Protein AF-A0A9P0Q1B6-F1 (afdb_monomer_lite)

Foldseek 3Di:
DDDDDDDQDPVNVVVVVVVVVPQDPVNVVVVCVLVVVDDDDDPDDPPDDDRVVVVVVVVVVVPVVPVPPVPPDPDDPVNVVVVVCPCVPPDDDPDDDPVNVVVVVVVVPPPDDDDDDDDDDPDPPPPPPPDPDDPLRVVLVVCVVVVHDVVVVVVSVVVVVVVVVVVVVVVVVD

Organism: Acanthoscelides obtectus (NCBI:txid200917)

Radius of gyration: 31.41 Å; chains: 1; bounding box: 90×63×50 Å

Secondary structure (DSSP, 8-state):
---------HHHHHHHHHHHTT--HHHHHHHHHHTTS--------TTSPPPHHHHHHHHHHHTTT-TTSTT-----HHHHHHHHTSGGG--PPP---HHHHHHHHHHHHS-S------------------PPPPHHHHHHHHHHHTT--HHHHHHHHHHHHHHHHHHHHHTT--

Sequence (174 aa):
MWRENFIINLLDAIIIHMAWQKVSKETILNCFTHGGFLEVEDHFDPDDDLPLVEWMKKIQQEDDLRDNIRTNLPYSENDFNKFVHIDDRVVTVEYLYVDAIVAAISSAVDTDDDEKKENKDEESMSMELIPTPTTSEALRHFLQSRNTPQRVLDRLAEVELHINDMHFTNKKNE

Structure (mmCIF, N/CA/C/O backbone):
data_AF-A0A9P0Q1B6-F1
#
_entry.id   AF-A0A9P0Q1B6-F1
#
loop_
_atom_site.group_PDB
_atom_site.id
_atom_site.type_symbol
_atom_site.label_atom_id
_atom_site.label_alt_id
_atom_site.label_comp_id
_atom_site.label_asym_id
_atom_site.label_entity_id
_atom_site.label_seq_id
_atom_site.pdbx_PDB_ins_code
_atom_site.Cartn_x
_atom_site.Cartn_y
_atom_site.Cartn_z
_atom_site.occupancy
_atom_site.B_iso_or_equiv
_atom_site.auth_seq_id
_atom_site.auth_comp_id
_atom_site.auth_asym_id
_atom_site.auth_atom_id
_atom_site.pdbx_PDB_model_num
ATOM 1 N N . MET A 1 1 ? -13.390 -16.392 -17.024 1.00 44.03 1 MET A N 1
ATOM 2 C CA . MET A 1 1 ? -12.406 -15.865 -16.057 1.00 44.03 1 MET A CA 1
ATOM 3 C C . MET A 1 1 ? -11.363 -15.101 -16.856 1.00 44.03 1 MET A C 1
ATOM 5 O O . MET A 1 1 ? -10.459 -15.716 -17.401 1.00 44.03 1 MET A O 1
ATOM 9 N N . TRP A 1 2 ? -11.555 -13.796 -17.039 1.00 56.56 2 TRP A N 1
ATOM 10 C CA . TRP A 1 2 ? -10.625 -12.952 -17.788 1.00 56.56 2 TRP A CA 1
ATOM 11 C C . TRP A 1 2 ? -9.643 -12.356 -16.781 1.00 56.56 2 TRP A C 1
ATOM 13 O O . TRP A 1 2 ? -10.053 -11.590 -15.916 1.00 56.56 2 TRP A O 1
ATOM 23 N N . ARG A 1 3 ? -8.370 -12.764 -16.823 1.00 56.03 3 ARG A N 1
ATOM 24 C CA . ARG A 1 3 ? -7.309 -11.984 -16.178 1.00 56.03 3 ARG A CA 1
ATOM 25 C C . ARG A 1 3 ? -6.880 -10.939 -17.192 1.00 56.03 3 ARG A C 1
ATOM 27 O O . ARG A 1 3 ? -6.127 -11.249 -18.111 1.00 56.03 3 ARG A O 1
ATOM 34 N N . GLU A 1 4 ? -7.415 -9.737 -17.063 1.00 72.69 4 GLU A N 1
ATOM 35 C CA . GLU A 1 4 ? -6.858 -8.590 -17.765 1.00 72.69 4 GLU A CA 1
ATOM 36 C C . GLU A 1 4 ? -5.522 -8.242 -17.103 1.00 72.69 4 GLU A C 1
ATOM 38 O O . GLU A 1 4 ? -5.442 -8.027 -15.893 1.00 72.69 4 GLU A O 1
ATOM 43 N N . ASN A 1 5 ? -4.448 -8.260 -17.892 1.00 69.75 5 ASN A N 1
ATOM 44 C CA . ASN A 1 5 ? -3.143 -7.797 -17.440 1.00 69.75 5 ASN A CA 1
ATOM 45 C C . ASN A 1 5 ? -3.164 -6.267 -17.441 1.00 69.75 5 ASN A C 1
ATOM 47 O O . ASN A 1 5 ? -3.003 -5.643 -18.490 1.00 69.75 5 ASN A O 1
ATOM 51 N N . PHE A 1 6 ? -3.374 -5.667 -16.272 1.00 76.19 6 PHE A N 1
ATOM 52 C CA . PHE A 1 6 ? -3.254 -4.224 -16.099 1.00 76.19 6 PHE A CA 1
ATOM 53 C C . PHE A 1 6 ? -1.775 -3.829 -16.127 1.00 76.19 6 PHE A C 1
ATOM 55 O O . PHE A 1 6 ? -1.008 -4.170 -15.228 1.00 76.19 6 PHE A O 1
ATOM 62 N N . ILE A 1 7 ? -1.370 -3.118 -17.179 1.00 84.31 7 ILE A N 1
ATOM 63 C CA . ILE A 1 7 ? -0.046 -2.499 -17.267 1.00 84.31 7 ILE A CA 1
ATOM 64 C C . ILE A 1 7 ? -0.179 -1.087 -16.706 1.00 84.31 7 ILE A C 1
ATOM 66 O O . ILE A 1 7 ? -0.693 -0.199 -17.381 1.00 84.31 7 ILE A O 1
ATOM 70 N N . ILE A 1 8 ? 0.279 -0.897 -15.470 1.00 86.62 8 ILE A N 1
ATOM 71 C CA . ILE A 1 8 ? 0.363 0.424 -14.841 1.00 86.62 8 ILE A CA 1
ATOM 72 C C . ILE A 1 8 ? 1.528 1.171 -15.487 1.00 86.62 8 ILE A C 1
ATOM 74 O O . ILE A 1 8 ? 2.674 0.717 -15.438 1.00 86.62 8 ILE A O 1
ATOM 78 N N . ASN A 1 9 ? 1.238 2.310 -16.105 1.00 92.06 9 ASN A N 1
ATOM 79 C CA . ASN A 1 9 ? 2.255 3.194 -16.658 1.00 92.06 9 ASN A CA 1
ATOM 80 C C . ASN A 1 9 ? 2.565 4.357 -15.691 1.00 92.06 9 ASN A C 1
ATOM 82 O O . ASN A 1 9 ? 1.929 4.531 -14.651 1.00 92.06 9 ASN A O 1
ATOM 86 N N . LEU A 1 10 ? 3.573 5.167 -16.028 1.00 91.50 10 LEU A N 1
ATOM 87 C CA . LEU A 1 10 ? 4.007 6.280 -15.177 1.00 91.50 10 LEU A CA 1
ATOM 88 C C . LEU A 1 10 ? 2.903 7.327 -14.945 1.00 91.50 10 LEU A C 1
ATOM 90 O O . LEU A 1 10 ? 2.820 7.896 -13.860 1.00 91.50 10 LEU A O 1
ATOM 94 N N . LEU A 1 11 ? 2.053 7.577 -15.943 1.00 92.19 11 LEU A N 1
ATOM 95 C CA . LEU A 1 11 ? 0.946 8.522 -15.819 1.00 92.19 11 LEU A CA 1
ATOM 96 C C . LEU A 1 11 ? -0.094 8.013 -14.815 1.00 92.19 11 LEU A C 1
ATOM 98 O O . LEU A 1 11 ? -0.550 8.789 -13.977 1.00 92.19 11 LEU A O 1
ATOM 102 N N . ASP A 1 12 ? -0.401 6.715 -14.840 1.00 93.44 12 ASP A N 1
ATOM 103 C CA . ASP A 1 12 ? -1.316 6.091 -13.878 1.00 93.44 12 ASP A CA 1
ATOM 104 C C . ASP A 1 12 ? -0.794 6.251 -12.444 1.00 93.44 12 ASP A C 1
ATOM 106 O O . ASP A 1 12 ? -1.543 6.632 -11.545 1.00 93.44 12 ASP A O 1
ATOM 110 N N . ALA A 1 13 ? 0.510 6.044 -12.231 1.00 92.19 13 ALA A N 1
ATOM 111 C CA . ALA A 1 13 ? 1.137 6.220 -10.922 1.00 92.19 13 ALA A CA 1
ATOM 112 C C . ALA A 1 13 ? 1.043 7.671 -10.415 1.00 92.19 13 ALA A C 1
ATOM 114 O O . ALA A 1 13 ? 0.739 7.897 -9.242 1.00 92.19 13 ALA A O 1
ATOM 115 N N . ILE A 1 14 ? 1.250 8.658 -11.294 1.00 93.44 14 ILE A N 1
ATOM 116 C CA . ILE A 1 14 ? 1.105 10.081 -10.952 1.00 93.44 14 ILE A CA 1
ATOM 117 C C . ILE A 1 14 ? -0.348 10.396 -10.580 1.00 93.44 14 ILE A C 1
ATOM 119 O O . ILE A 1 14 ? -0.593 11.055 -9.571 1.00 93.44 14 ILE A O 1
ATOM 123 N N . ILE A 1 15 ? -1.319 9.898 -11.351 1.00 94.12 15 ILE A N 1
ATOM 124 C CA . ILE A 1 15 ? -2.747 10.117 -11.085 1.00 94.12 15 ILE A CA 1
ATOM 125 C C . ILE A 1 15 ? -3.151 9.492 -9.746 1.00 94.12 15 ILE A C 1
ATOM 127 O O . ILE A 1 15 ? -3.803 10.158 -8.942 1.00 94.12 15 ILE A O 1
ATOM 131 N N . ILE A 1 16 ? -2.727 8.254 -9.474 1.00 94.25 16 ILE A N 1
ATOM 132 C CA . ILE A 1 16 ? -2.987 7.575 -8.197 1.00 94.25 16 ILE A CA 1
ATOM 133 C C . ILE A 1 16 ? -2.368 8.363 -7.044 1.00 94.25 16 ILE A C 1
ATOM 135 O O . ILE A 1 16 ? -3.027 8.580 -6.030 1.00 94.25 16 ILE A O 1
ATOM 139 N N . HIS A 1 17 ? -1.135 8.851 -7.200 1.00 94.75 17 HIS A N 1
ATOM 140 C CA . HIS A 1 17 ? -0.488 9.663 -6.177 1.00 94.75 17 HIS A CA 1
ATOM 141 C C . HIS A 1 17 ? -1.268 10.954 -5.897 1.00 94.75 17 HIS A C 1
ATOM 143 O O . HIS A 1 17 ? -1.555 11.262 -4.742 1.00 94.75 17 HIS A O 1
ATOM 149 N N . MET A 1 18 ? -1.674 11.684 -6.939 1.00 94.44 18 MET A N 1
ATOM 150 C CA . MET A 1 18 ? -2.471 12.905 -6.786 1.00 94.44 18 MET A CA 1
ATOM 151 C C . MET A 1 18 ? -3.845 12.635 -6.167 1.00 94.44 18 MET A C 1
ATOM 153 O O . MET A 1 18 ? -4.332 13.454 -5.389 1.00 94.44 18 MET A O 1
ATOM 157 N N . ALA A 1 19 ? -4.474 11.505 -6.499 1.00 92.94 19 ALA A N 1
ATOM 158 C CA . ALA A 1 19 ? -5.725 11.080 -5.883 1.00 92.94 19 ALA A CA 1
ATOM 159 C C . ALA A 1 19 ? -5.524 10.763 -4.395 1.00 92.94 19 ALA A C 1
ATOM 161 O O . ALA A 1 19 ? -6.293 11.237 -3.563 1.00 92.94 19 ALA A O 1
ATOM 162 N N . TRP A 1 20 ? -4.448 10.052 -4.054 1.00 94.25 20 TRP A N 1
ATOM 163 C CA . TRP A 1 20 ? -4.104 9.717 -2.674 1.00 94.25 20 TRP A CA 1
ATOM 164 C C . TRP A 1 20 ? -3.865 10.960 -1.810 1.00 94.25 20 TRP A C 1
ATOM 166 O O . TRP A 1 20 ? -4.346 11.022 -0.685 1.00 94.25 20 TRP A O 1
ATOM 176 N N . GLN A 1 21 ? -3.212 11.997 -2.348 1.00 95.25 21 GLN A N 1
ATOM 177 C CA . GLN A 1 21 ? -3.010 13.263 -1.626 1.00 95.25 21 GLN A CA 1
ATOM 178 C C . GLN A 1 21 ? -4.314 14.016 -1.307 1.00 95.25 21 GLN A C 1
ATOM 180 O O . GLN A 1 21 ? -4.313 14.905 -0.459 1.00 95.25 21 GLN A O 1
ATOM 185 N N . LYS A 1 22 ? -5.424 13.693 -1.981 1.00 93.44 22 LYS A N 1
ATOM 186 C CA . LYS A 1 22 ? -6.741 14.294 -1.715 1.00 93.44 22 LYS A CA 1
ATOM 187 C C . LYS A 1 22 ? -7.559 13.520 -0.685 1.00 93.44 22 LYS A C 1
ATOM 189 O O . LYS A 1 22 ? -8.598 14.019 -0.260 1.00 93.44 22 LYS A O 1
ATOM 194 N N . VAL A 1 23 ? -7.124 12.321 -0.301 1.00 92.69 23 VAL A N 1
ATOM 195 C CA . VAL A 1 23 ? -7.812 11.520 0.712 1.00 92.69 23 VAL A CA 1
ATOM 196 C C . VAL A 1 23 ? -7.600 12.182 2.071 1.00 92.69 23 VAL A C 1
ATOM 198 O O . VAL A 1 23 ? -6.467 12.399 2.503 1.00 92.69 23 VAL A O 1
ATOM 201 N N . SER A 1 24 ? -8.693 12.531 2.749 1.00 92.19 24 SER A N 1
ATOM 202 C CA . SER A 1 24 ? -8.615 13.138 4.074 1.00 92.19 24 SER A CA 1
ATOM 203 C C . SER A 1 24 ? -8.347 12.074 5.143 1.00 92.19 24 SER A C 1
ATOM 205 O O . SER A 1 24 ? -8.638 10.888 4.973 1.00 92.19 24 SER A O 1
ATOM 207 N N . LYS A 1 25 ? -7.811 12.506 6.290 1.00 90.75 25 LYS A N 1
ATOM 208 C CA . LYS A 1 25 ? -7.633 11.623 7.455 1.00 90.75 25 LYS A CA 1
ATOM 209 C C . LYS A 1 25 ? -8.962 11.034 7.934 1.00 90.75 25 LYS A C 1
ATOM 211 O O . LYS A 1 25 ? -8.981 9.900 8.389 1.00 90.75 25 LYS A O 1
ATOM 216 N N . GLU A 1 26 ? -10.043 11.796 7.803 1.00 89.81 26 GLU A N 1
ATOM 217 C CA . GLU A 1 26 ? -11.405 11.371 8.126 1.00 89.81 26 GLU A CA 1
ATOM 218 C C . GLU A 1 26 ? -11.879 10.257 7.191 1.00 89.81 26 GLU A C 1
ATOM 220 O O . GLU A 1 26 ? -12.367 9.240 7.663 1.00 89.81 26 GLU A O 1
ATOM 225 N N . THR A 1 27 ? -11.631 10.366 5.881 1.00 89.69 27 THR A N 1
ATOM 226 C CA . THR A 1 27 ? -11.944 9.281 4.939 1.00 89.69 27 THR A CA 1
ATOM 227 C C . THR A 1 27 ? -11.196 7.998 5.297 1.00 89.69 27 THR A C 1
ATOM 229 O O . THR A 1 27 ? -11.789 6.924 5.298 1.00 89.69 27 THR A O 1
ATOM 232 N N . ILE A 1 28 ? -9.907 8.103 5.642 1.00 90.00 28 ILE A N 1
ATOM 233 C CA . ILE A 1 28 ? -9.111 6.946 6.075 1.00 90.00 28 ILE A CA 1
ATOM 234 C C . ILE A 1 28 ? -9.708 6.350 7.352 1.00 90.00 28 ILE A C 1
ATOM 236 O O . ILE A 1 28 ? -9.930 5.144 7.406 1.00 90.00 28 ILE A O 1
ATOM 240 N N . LEU A 1 29 ? -10.000 7.185 8.353 1.00 85.81 29 LEU A N 1
ATOM 241 C CA . LEU A 1 29 ? -10.606 6.756 9.611 1.00 85.81 29 LEU A CA 1
ATOM 242 C C . LEU A 1 29 ? -11.924 6.014 9.365 1.00 85.81 29 LEU A C 1
ATOM 244 O O . LEU A 1 29 ? -12.069 4.890 9.833 1.00 85.81 29 LEU A O 1
ATOM 248 N N . ASN A 1 30 ? -12.819 6.577 8.553 1.00 83.56 30 ASN A N 1
ATOM 249 C CA . ASN A 1 30 ? -14.104 5.967 8.219 1.00 83.56 30 ASN A CA 1
ATOM 250 C C . ASN A 1 30 ? -13.921 4.615 7.517 1.00 83.56 30 ASN A C 1
ATOM 252 O O . ASN A 1 30 ? -14.645 3.670 7.819 1.00 83.56 30 ASN A O 1
ATOM 256 N N . CYS A 1 31 ? -12.918 4.461 6.642 1.00 87.06 31 CYS A N 1
ATOM 257 C CA . CYS A 1 31 ? -12.593 3.157 6.057 1.00 87.06 31 CYS A CA 1
ATOM 258 C C . CYS A 1 31 ? -12.183 2.119 7.116 1.00 87.06 31 CYS A C 1
ATOM 260 O O . CYS A 1 31 ? -12.603 0.966 7.026 1.00 87.06 31 CYS A O 1
ATOM 262 N N . PHE A 1 32 ? -11.383 2.502 8.117 1.00 86.19 32 PHE A N 1
ATOM 263 C CA . PHE A 1 32 ? -11.002 1.598 9.210 1.00 86.19 32 PHE A CA 1
ATOM 264 C C . PHE A 1 32 ? -12.181 1.287 10.144 1.00 86.19 32 PHE A C 1
ATOM 266 O O . PHE A 1 32 ? -12.320 0.137 10.566 1.00 86.19 32 PHE A O 1
ATOM 273 N N . THR A 1 33 ? -13.053 2.264 10.411 1.00 83.69 33 THR A N 1
ATOM 274 C CA . THR A 1 33 ? -14.284 2.083 11.195 1.00 83.69 33 THR A CA 1
ATOM 275 C C . THR A 1 33 ? -15.251 1.129 10.491 1.00 83.69 33 THR A C 1
ATOM 277 O O . THR A 1 33 ? -15.615 0.100 11.053 1.00 83.69 33 THR A O 1
ATOM 280 N N . HIS A 1 34 ? -15.594 1.376 9.221 1.00 82.00 34 HIS A N 1
ATOM 281 C CA . HIS A 1 34 ? -16.468 0.481 8.449 1.00 82.00 34 HIS A CA 1
ATOM 282 C C . HIS A 1 34 ? -15.848 -0.898 8.196 1.00 82.00 34 HIS A C 1
ATOM 284 O O . HIS A 1 34 ? -16.570 -1.888 8.083 1.00 82.00 34 HIS A O 1
ATOM 290 N N . GLY A 1 35 ? -14.516 -0.983 8.121 1.00 81.69 35 GLY A N 1
ATOM 291 C CA . GLY A 1 35 ? -13.787 -2.248 8.043 1.00 81.69 35 GLY A CA 1
ATOM 292 C C . GLY A 1 35 ? -13.791 -3.057 9.345 1.00 81.69 35 GLY A C 1
ATOM 293 O O . GLY A 1 35 ? -13.302 -4.184 9.345 1.00 81.69 35 GLY A O 1
ATOM 294 N N . GLY A 1 36 ? -14.322 -2.506 10.444 1.00 77.19 36 GLY A N 1
ATOM 295 C CA . GLY A 1 36 ? -14.370 -3.160 11.752 1.00 77.19 36 GLY A CA 1
ATOM 296 C C . GLY A 1 36 ? -13.013 -3.246 12.456 1.00 77.19 36 GLY A C 1
ATOM 297 O O . GLY A 1 36 ? -12.864 -4.016 13.400 1.00 77.19 36 GLY A O 1
ATOM 298 N N . PHE A 1 37 ? -12.015 -2.481 12.002 1.00 80.00 37 PHE A N 1
ATOM 299 C CA . PHE A 1 37 ? -10.688 -2.427 12.625 1.00 80.00 37 PHE A CA 1
ATOM 300 C C . PHE A 1 37 ? -10.650 -1.512 13.852 1.00 80.00 37 PHE A C 1
ATOM 302 O O . PHE A 1 37 ? -9.717 -1.592 14.649 1.00 80.00 37 PHE A O 1
ATOM 309 N N . LEU A 1 38 ? -11.641 -0.629 13.988 1.00 78.12 38 LEU A N 1
ATOM 310 C CA . LEU A 1 38 ? -11.793 0.291 15.107 1.00 78.12 38 LEU A CA 1
ATOM 311 C C . LEU A 1 38 ? -13.220 0.188 15.649 1.00 78.12 38 LEU A C 1
ATOM 313 O O . LEU A 1 38 ? -14.181 0.326 14.896 1.00 78.12 38 LEU A O 1
ATOM 317 N N . GLU A 1 39 ? -13.348 -0.021 16.958 1.00 67.69 39 GLU A N 1
ATOM 318 C CA . GLU A 1 39 ? -14.600 0.187 17.685 1.00 67.69 39 GLU A CA 1
ATOM 319 C C . GLU A 1 39 ? -14.653 1.660 18.096 1.00 67.69 39 GLU A C 1
ATOM 321 O O . GLU A 1 39 ? -14.084 2.061 19.110 1.00 67.69 39 GLU A O 1
ATOM 326 N N . VAL A 1 40 ? -15.261 2.490 17.253 1.00 61.81 40 VAL A N 1
ATOM 327 C CA . VAL A 1 40 ? -15.551 3.891 17.578 1.00 61.81 40 VAL A CA 1
ATOM 328 C C . VAL A 1 40 ? -17.013 3.961 18.009 1.00 61.81 40 VAL A C 1
ATOM 330 O O . VAL A 1 40 ? -17.849 3.311 17.391 1.00 61.81 40 VAL A O 1
ATOM 333 N N . GLU A 1 41 ? -17.323 4.703 19.078 1.00 61.50 41 GLU A N 1
ATOM 334 C CA . GLU A 1 41 ? -18.716 5.000 19.434 1.00 61.50 41 GLU A CA 1
ATOM 335 C C . GLU A 1 41 ? -19.373 5.766 18.280 1.00 61.50 41 GLU A C 1
ATOM 337 O O . GLU A 1 41 ? -18.898 6.826 17.865 1.00 61.50 41 GLU A O 1
ATOM 342 N N . ASP A 1 42 ? -20.436 5.172 17.749 1.00 54.69 42 ASP A N 1
ATOM 343 C CA . ASP A 1 42 ? -21.117 5.552 16.520 1.00 54.69 42 ASP A CA 1
ATOM 344 C C . ASP A 1 42 ? -21.593 7.015 16.538 1.00 54.69 42 ASP A C 1
ATOM 346 O O . ASP A 1 42 ? -22.635 7.358 17.101 1.00 54.69 42 ASP A O 1
ATOM 350 N N . HIS A 1 43 ? -20.862 7.892 15.850 1.00 56.62 43 HIS A N 1
ATOM 351 C CA . HIS A 1 43 ? -21.422 9.131 15.312 1.00 56.62 43 HIS A CA 1
ATOM 352 C C . HIS A 1 43 ? -22.021 8.830 13.938 1.00 56.62 43 HIS A C 1
ATOM 354 O O . HIS A 1 43 ? -21.47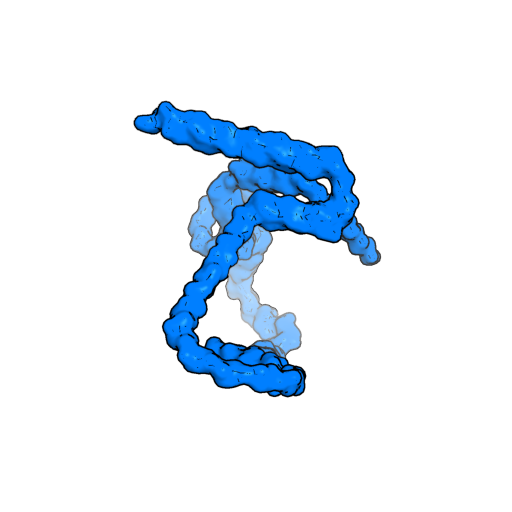1 9.219 12.912 1.00 56.62 43 HIS A O 1
ATOM 360 N N . PHE A 1 44 ? -23.131 8.089 13.934 1.00 56.38 44 PHE A N 1
ATOM 361 C CA . PHE A 1 44 ? -23.886 7.827 12.715 1.00 56.38 44 PHE A CA 1
ATOM 362 C C . PHE A 1 44 ? -24.624 9.088 12.267 1.00 56.38 44 PHE A C 1
ATOM 364 O O . PHE A 1 44 ? -25.445 9.631 13.016 1.00 56.38 44 PHE A O 1
ATOM 371 N N . ASP A 1 45 ? -24.335 9.548 11.050 1.00 58.69 45 ASP A N 1
ATOM 372 C CA . ASP A 1 45 ? -25.203 10.487 10.350 1.00 58.69 45 ASP A CA 1
ATOM 373 C C . ASP A 1 45 ? -26.499 9.734 9.990 1.00 58.69 45 ASP A C 1
ATOM 375 O O . ASP A 1 45 ? -26.426 8.648 9.410 1.00 58.69 45 ASP A O 1
ATOM 379 N N . PRO A 1 46 ? -27.693 10.230 10.364 1.00 56.31 46 PRO A N 1
ATOM 380 C CA . PRO A 1 46 ? -28.959 9.581 10.023 1.00 56.31 46 PRO A CA 1
ATOM 381 C C . PRO A 1 46 ? -29.206 9.424 8.514 1.00 56.31 46 PRO A C 1
ATOM 383 O O . PRO A 1 46 ? -30.100 8.657 8.149 1.00 56.31 46 PRO A O 1
ATOM 386 N N . ASP A 1 47 ? -28.454 10.130 7.664 1.00 57.06 47 ASP A N 1
ATOM 387 C CA . ASP A 1 47 ? -28.531 10.011 6.205 1.00 57.06 47 ASP A CA 1
ATOM 388 C C . ASP A 1 47 ? -27.594 8.931 5.618 1.00 57.06 47 ASP A C 1
ATOM 390 O O . ASP A 1 47 ? -27.732 8.591 4.439 1.00 57.06 47 ASP A O 1
ATOM 394 N N . ASP A 1 48 ? -26.679 8.355 6.409 1.00 65.06 48 ASP A N 1
ATOM 395 C CA . ASP A 1 48 ? -25.805 7.265 5.963 1.00 65.06 48 ASP A CA 1
ATOM 396 C C . ASP A 1 48 ? -26.500 5.900 6.107 1.00 65.06 48 ASP A C 1
ATOM 398 O O . ASP A 1 48 ? -27.005 5.525 7.171 1.00 65.06 48 ASP A O 1
ATOM 402 N N . ASP A 1 49 ? -26.499 5.121 5.018 1.00 65.62 49 ASP A N 1
ATOM 403 C CA . ASP A 1 49 ? -26.965 3.734 5.024 1.00 65.62 49 ASP A CA 1
ATOM 404 C C . ASP A 1 49 ? -26.216 2.950 6.110 1.00 65.62 49 ASP A C 1
ATOM 406 O O . ASP A 1 49 ? -24.995 2.774 6.055 1.00 65.62 49 ASP A O 1
ATOM 410 N N . LEU A 1 50 ? -26.973 2.463 7.097 1.00 64.12 50 LEU A N 1
ATOM 411 C CA . LEU A 1 50 ? -26.440 1.720 8.232 1.00 64.12 50 LEU A CA 1
ATOM 412 C C . LEU A 1 50 ? -25.553 0.562 7.715 1.00 64.12 50 LEU A C 1
ATOM 414 O O . LEU A 1 50 ? -26.040 -0.292 6.960 1.00 64.12 50 LEU A O 1
ATOM 418 N N . PRO A 1 51 ? -24.262 0.493 8.078 1.00 65.50 51 PRO A N 1
ATOM 419 C CA . PRO A 1 51 ? -23.334 -0.487 7.550 1.00 65.50 51 PRO A CA 1
ATOM 420 C C . PRO A 1 51 ? -23.819 -1.882 7.920 1.00 65.50 51 PRO A C 1
ATOM 422 O O . PRO A 1 51 ? -24.383 -2.108 8.992 1.00 65.50 51 PRO A O 1
ATOM 425 N N . LEU A 1 52 ? -23.574 -2.852 7.035 1.00 62.12 52 LEU A N 1
ATOM 426 C CA . LEU A 1 52 ? -24.054 -4.230 7.202 1.00 62.12 52 LEU A CA 1
ATOM 427 C C . LEU A 1 52 ? -23.659 -4.831 8.567 1.00 62.12 52 LEU A C 1
ATOM 429 O O . LEU A 1 52 ? -24.375 -5.672 9.103 1.00 62.12 52 LEU A O 1
ATOM 433 N N . VAL A 1 53 ? -22.544 -4.371 9.140 1.00 62.88 53 VAL A N 1
ATOM 434 C CA . VAL A 1 53 ? -22.048 -4.744 10.472 1.00 62.88 53 VAL A CA 1
ATOM 435 C C . VAL A 1 53 ? -23.000 -4.295 11.585 1.00 62.88 53 VAL A C 1
ATOM 437 O O . VAL A 1 53 ? -23.292 -5.075 12.489 1.00 62.88 53 VAL A O 1
ATOM 440 N N . GLU A 1 54 ? -23.536 -3.079 11.510 1.00 64.62 54 GLU A N 1
ATOM 441 C CA . GLU A 1 54 ? -24.547 -2.598 12.454 1.00 64.62 54 GLU A CA 1
ATOM 442 C C . GLU A 1 54 ? -25.902 -3.248 12.227 1.00 64.62 54 GLU A C 1
ATOM 444 O O . GLU A 1 54 ? -26.578 -3.591 13.194 1.00 64.62 54 GLU A O 1
ATOM 449 N N . TRP A 1 55 ? -26.270 -3.517 10.972 1.00 67.00 55 TRP A N 1
ATOM 450 C CA . TRP A 1 55 ? -27.428 -4.360 10.667 1.00 67.00 55 TRP A CA 1
ATOM 451 C C . TRP A 1 55 ? -27.296 -5.742 11.309 1.00 67.00 55 TRP A C 1
ATOM 453 O O . TRP A 1 55 ? -28.236 -6.220 11.937 1.00 67.00 55 TRP A O 1
ATOM 463 N N . MET A 1 56 ? -26.122 -6.371 11.216 1.00 64.38 56 MET A N 1
ATOM 464 C CA . MET A 1 56 ? -25.851 -7.654 11.862 1.00 64.38 56 MET A CA 1
ATOM 465 C C . MET A 1 56 ? -25.892 -7.556 13.388 1.00 64.38 56 MET A C 1
ATOM 467 O O . MET A 1 56 ? -26.427 -8.467 14.014 1.00 64.38 56 MET A O 1
ATOM 471 N N . LYS A 1 57 ? -25.382 -6.472 13.988 1.00 65.25 57 LYS A N 1
ATOM 472 C CA . LYS A 1 57 ? -25.475 -6.232 15.438 1.00 65.25 57 LYS A CA 1
ATOM 473 C C . LYS A 1 57 ? -26.921 -6.011 15.890 1.00 65.25 57 LYS A C 1
ATOM 475 O O . LYS A 1 57 ? -27.317 -6.600 16.887 1.00 65.25 57 LYS A O 1
ATOM 480 N N . LYS A 1 58 ? -27.730 -5.246 15.149 1.00 62.19 58 LYS A N 1
ATOM 481 C CA . LYS A 1 58 ? -29.169 -5.063 15.422 1.00 62.19 58 LYS A CA 1
ATOM 482 C C . LYS A 1 58 ? -29.941 -6.370 15.307 1.00 62.19 58 LYS A C 1
ATOM 484 O O . LYS A 1 58 ? -30.706 -6.691 16.207 1.00 62.19 58 LYS A O 1
ATOM 489 N N . ILE A 1 59 ? -29.678 -7.152 14.258 1.00 62.34 59 ILE A N 1
ATOM 490 C CA . ILE A 1 59 ? -30.253 -8.492 14.107 1.00 62.34 59 ILE A CA 1
ATOM 491 C C . ILE A 1 59 ? -29.838 -9.369 15.291 1.00 62.34 59 ILE A C 1
ATOM 493 O O . ILE A 1 59 ? -30.693 -10.032 15.850 1.00 62.34 59 ILE A O 1
ATOM 497 N N . GLN A 1 60 ? -28.565 -9.337 15.714 1.00 54.41 60 GLN A N 1
ATOM 498 C CA . GLN A 1 60 ? -28.055 -10.102 16.862 1.00 54.41 60 GLN A CA 1
ATOM 499 C C . GLN A 1 60 ? -28.630 -9.655 18.216 1.00 54.41 60 GLN A C 1
ATOM 501 O O . GLN A 1 60 ? -28.806 -10.500 19.086 1.00 54.41 60 GLN A O 1
ATOM 506 N N . GLN A 1 61 ? -28.925 -8.365 18.396 1.00 54.41 61 GLN A N 1
ATOM 507 C CA . GLN A 1 61 ? -29.547 -7.821 19.609 1.00 54.41 61 GLN A CA 1
ATOM 508 C C . GLN A 1 61 ? -31.057 -8.095 19.669 1.00 54.41 61 GLN A C 1
ATOM 510 O O . GLN A 1 61 ? -31.590 -8.334 20.747 1.00 54.41 61 GLN A O 1
ATOM 515 N N . GLU A 1 62 ? -31.756 -8.120 18.529 1.00 51.94 62 GLU A N 1
ATOM 516 C CA . GLU A 1 62 ? -33.132 -8.646 18.452 1.00 51.94 62 GLU A CA 1
ATOM 517 C C . GLU A 1 62 ? -33.177 -10.176 18.631 1.00 51.94 62 GLU A C 1
ATOM 519 O O . GLU A 1 62 ? -34.205 -10.752 18.989 1.00 51.94 62 GLU A O 1
ATOM 524 N N . ASP A 1 63 ? -32.032 -10.825 18.438 1.00 45.53 63 ASP A N 1
ATOM 525 C CA . ASP A 1 63 ? -31.798 -12.256 18.549 1.00 45.53 63 ASP A CA 1
ATOM 526 C C . ASP A 1 63 ? -31.330 -12.707 19.950 1.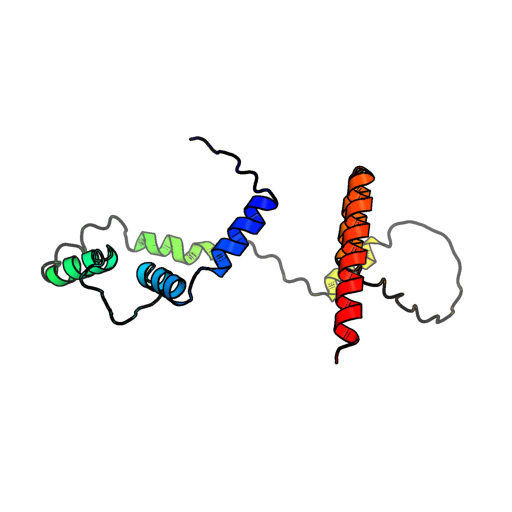00 45.53 63 ASP A C 1
ATOM 528 O O . ASP A 1 63 ? -30.757 -13.786 20.091 1.00 45.53 63 ASP A O 1
ATOM 532 N N . ASP A 1 64 ? -31.718 -12.013 21.025 1.00 47.59 64 ASP A N 1
ATOM 533 C CA . ASP A 1 64 ? -31.839 -12.635 22.366 1.00 47.59 64 ASP A CA 1
ATOM 534 C C . ASP A 1 64 ? -32.908 -13.768 22.400 1.00 47.59 64 ASP A C 1
ATOM 536 O O . ASP A 1 64 ? -33.216 -14.353 23.437 1.00 47.59 64 ASP A O 1
ATOM 540 N N . LEU A 1 65 ? -33.440 -14.142 21.228 1.00 49.81 65 LEU A N 1
ATOM 541 C CA . LEU A 1 65 ? -34.165 -15.379 20.929 1.00 49.81 65 LEU A CA 1
ATOM 542 C C . LEU A 1 65 ? -33.259 -16.514 20.359 1.00 49.81 65 LEU A C 1
ATOM 544 O O . LEU A 1 65 ? -33.764 -17.590 20.016 1.00 49.81 65 LEU A O 1
ATOM 548 N N . ARG A 1 66 ? -31.926 -16.334 20.257 1.00 46.22 66 ARG A N 1
ATOM 549 C CA . ARG A 1 66 ? -30.940 -17.284 19.670 1.00 46.22 66 ARG A CA 1
ATOM 550 C C . ARG A 1 66 ? -30.366 -18.336 20.625 1.00 46.22 66 ARG A C 1
ATOM 552 O O . ARG A 1 66 ? -29.204 -18.732 20.500 1.00 46.22 66 ARG A O 1
ATOM 559 N N . ASP A 1 67 ? -31.209 -18.991 21.408 1.00 50.03 67 ASP A N 1
ATOM 560 C CA . ASP A 1 67 ? -30.888 -20.369 21.823 1.00 50.03 67 ASP A CA 1
ATOM 561 C C . ASP A 1 67 ? -30.792 -21.337 20.609 1.00 50.03 67 ASP A C 1
ATOM 563 O O . ASP A 1 67 ? -30.373 -22.485 20.741 1.00 50.03 67 ASP A O 1
ATOM 567 N N . ASN A 1 68 ? -31.097 -20.870 19.388 1.00 50.69 68 ASN A N 1
ATOM 568 C CA . ASN A 1 68 ? -31.186 -21.677 18.166 1.00 50.69 68 ASN A CA 1
ATOM 569 C C . ASN A 1 68 ? -30.019 -21.557 17.157 1.00 50.69 68 ASN A C 1
ATOM 571 O O . ASN A 1 68 ? -30.099 -22.173 16.095 1.00 50.69 68 ASN A O 1
ATOM 575 N N . ILE A 1 69 ? -28.936 -20.805 17.425 1.00 50.62 69 ILE A N 1
ATOM 576 C CA . ILE A 1 69 ? -27.829 -20.639 16.437 1.00 50.62 69 ILE A CA 1
ATOM 577 C C . ILE A 1 69 ? -26.526 -21.350 16.801 1.00 50.62 69 ILE A C 1
ATOM 579 O O . ILE A 1 69 ? -25.657 -21.533 15.950 1.00 50.62 69 ILE A O 1
ATOM 583 N N . ARG A 1 70 ? -26.418 -21.917 18.003 1.00 46.44 70 ARG A N 1
ATOM 584 C CA . ARG A 1 70 ? -25.302 -22.826 18.313 1.00 46.44 70 ARG A CA 1
ATOM 585 C C . ARG A 1 70 ? -25.361 -24.166 17.568 1.00 46.44 70 ARG A C 1
ATOM 587 O O . ARG A 1 70 ? -24.386 -24.903 17.596 1.00 46.44 70 ARG A O 1
ATOM 594 N N . THR A 1 71 ? -26.457 -24.483 16.880 1.00 52.31 71 THR A N 1
ATOM 595 C CA . THR A 1 71 ? -26.670 -25.793 16.241 1.00 52.31 71 THR A CA 1
ATOM 596 C C . THR A 1 71 ? -26.440 -25.824 14.726 1.00 52.31 71 THR A C 1
ATOM 598 O O . THR A 1 71 ? -26.508 -26.906 14.153 1.00 52.31 71 THR A O 1
ATOM 601 N N . ASN A 1 72 ? -26.146 -24.694 14.064 1.00 50.53 72 ASN A N 1
ATOM 602 C CA . ASN A 1 72 ? -26.102 -24.627 12.590 1.00 50.53 72 ASN A CA 1
ATOM 603 C C . ASN A 1 72 ? -24.777 -24.150 11.967 1.00 50.53 72 ASN A C 1
ATOM 605 O O . ASN A 1 72 ? -24.727 -23.935 10.756 1.00 50.53 72 ASN A O 1
ATOM 609 N N . LEU A 1 73 ? -23.683 -24.033 12.728 1.00 53.28 73 LEU A N 1
ATOM 610 C CA . LEU A 1 73 ? -22.358 -23.987 12.100 1.00 53.28 73 LEU A CA 1
ATOM 611 C C . LEU A 1 73 ? -21.889 -25.429 11.837 1.00 53.28 73 LEU A C 1
ATOM 613 O O . LEU A 1 73 ? -21.798 -26.203 12.787 1.00 53.28 73 LEU A O 1
ATOM 617 N N . PRO A 1 74 ? -21.543 -25.811 10.593 1.00 55.09 74 PRO A N 1
ATOM 618 C CA . PRO A 1 74 ? -21.095 -27.167 10.266 1.00 55.09 74 PRO A CA 1
ATOM 619 C C . PRO A 1 74 ? -19.669 -27.469 10.759 1.00 55.09 74 PRO A C 1
ATOM 621 O O . PRO A 1 74 ? -19.083 -28.469 10.355 1.00 55.09 74 PRO A O 1
ATOM 624 N N . TYR A 1 75 ? -19.096 -26.606 11.598 1.00 54.75 75 TYR A N 1
ATOM 625 C CA . TYR A 1 75 ? -17.730 -26.728 12.075 1.00 54.75 75 TYR A CA 1
ATOM 626 C C . TYR A 1 75 ? -17.730 -27.340 13.467 1.00 54.75 75 TYR A C 1
ATOM 628 O O . TYR A 1 75 ? -18.240 -26.768 14.430 1.00 54.75 75 TYR A O 1
ATOM 636 N N . SER A 1 76 ? -17.160 -28.535 13.541 1.00 63.34 76 SER A N 1
ATOM 637 C CA . SER A 1 76 ? -16.875 -29.219 14.792 1.00 63.34 76 SER A CA 1
ATOM 638 C C . SER A 1 76 ? -15.725 -28.503 15.506 1.00 63.34 76 SER A C 1
ATOM 640 O O . SER A 1 76 ? -14.824 -27.977 14.857 1.00 63.34 76 SER A O 1
ATOM 642 N N . GLU A 1 77 ? -15.689 -28.529 16.839 1.00 59.84 77 GLU A N 1
ATOM 643 C CA . GLU A 1 77 ? -14.531 -28.086 17.641 1.00 59.84 77 GLU A CA 1
ATOM 644 C C . GLU A 1 77 ? -13.218 -28.752 17.169 1.00 59.84 77 GLU A C 1
ATOM 646 O O . GLU A 1 77 ? -12.132 -28.176 17.231 1.00 59.84 77 GLU A O 1
ATOM 651 N N . ASN A 1 78 ? -13.335 -29.937 16.566 1.00 60.62 78 ASN A N 1
ATOM 652 C CA . ASN A 1 78 ? -12.236 -30.681 15.968 1.00 60.62 78 ASN A CA 1
ATOM 653 C C . ASN A 1 78 ? -11.685 -30.056 14.666 1.00 60.62 78 ASN A C 1
ATOM 655 O O . ASN A 1 78 ? -10.558 -30.355 14.272 1.00 60.62 78 ASN A O 1
ATOM 659 N N . ASP A 1 79 ? -12.452 -29.199 13.984 1.00 66.75 79 ASP A N 1
ATOM 660 C CA . ASP A 1 79 ? -11.993 -28.459 12.804 1.00 66.75 79 ASP A CA 1
ATOM 661 C C . ASP A 1 79 ? -11.140 -27.248 13.188 1.00 66.75 79 ASP A C 1
ATOM 663 O O . ASP A 1 79 ? -10.211 -26.919 12.457 1.00 66.75 79 ASP A O 1
ATOM 667 N N . PHE A 1 80 ? -11.369 -26.643 14.358 1.00 67.69 80 PHE A N 1
ATOM 668 C CA . PHE A 1 80 ? -10.553 -25.530 14.852 1.00 67.69 80 PHE A CA 1
ATOM 669 C C . PHE A 1 80 ? -9.114 -25.972 15.164 1.00 67.69 80 PHE A C 1
ATOM 671 O O . PHE A 1 80 ? -8.155 -25.319 14.751 1.00 67.69 80 PHE A O 1
ATOM 678 N N . ASN A 1 81 ? -8.950 -27.152 15.774 1.00 69.12 81 ASN A N 1
ATOM 679 C CA . ASN A 1 81 ? -7.636 -27.744 16.059 1.00 69.12 81 ASN A CA 1
ATOM 680 C C . ASN A 1 81 ? -6.789 -28.014 14.803 1.00 69.12 81 ASN A C 1
ATOM 682 O O . ASN A 1 81 ? -5.567 -28.115 14.905 1.00 69.12 81 ASN A O 1
ATOM 686 N N . LYS A 1 82 ? -7.398 -28.102 13.611 1.00 66.69 82 LYS A N 1
ATOM 687 C CA . LYS A 1 82 ? -6.645 -28.234 12.353 1.00 66.69 82 LYS A CA 1
ATOM 688 C C . LYS A 1 82 ? -5.924 -26.947 11.962 1.00 66.69 82 LYS A C 1
ATOM 690 O O . LYS A 1 82 ? -4.927 -27.037 11.257 1.00 66.69 82 LYS A O 1
ATOM 695 N N . PHE A 1 83 ? -6.411 -25.786 12.400 1.00 71.38 83 PHE A N 1
ATOM 696 C CA . PHE A 1 83 ? -5.820 -24.488 12.068 1.00 71.38 83 PHE A CA 1
ATOM 697 C C . PHE A 1 83 ? -4.741 -24.056 13.065 1.00 71.38 83 PHE A C 1
ATOM 699 O O . PHE A 1 83 ? -3.798 -23.380 12.671 1.00 71.38 83 PHE A O 1
ATOM 706 N N . VAL A 1 84 ? -4.835 -24.496 14.325 1.00 79.06 84 VAL A N 1
ATOM 707 C CA . VAL A 1 84 ? -3.879 -24.148 15.395 1.00 79.06 84 VAL A CA 1
ATOM 708 C C . VAL A 1 84 ? -2.455 -24.626 15.086 1.00 79.06 84 VAL A C 1
ATOM 710 O O . VAL A 1 84 ? -1.496 -23.940 15.413 1.00 79.06 84 VAL A O 1
ATOM 713 N N . HIS A 1 85 ? -2.318 -25.773 14.419 1.00 77.88 85 HIS A N 1
ATOM 714 C CA . HIS A 1 85 ? -1.030 -26.431 14.164 1.00 77.88 85 HIS A CA 1
ATOM 715 C C . HIS A 1 85 ? -0.558 -26.317 12.706 1.00 77.88 85 HIS A C 1
ATOM 717 O O . HIS A 1 85 ? 0.263 -27.118 12.254 1.00 77.88 85 HIS A O 1
ATOM 723 N N . ILE A 1 86 ? -1.101 -25.371 11.931 1.00 78.12 86 ILE A N 1
ATOM 724 C CA . ILE A 1 86 ? -0.711 -25.193 10.521 1.00 78.12 86 ILE A CA 1
ATOM 725 C C . ILE A 1 86 ? 0.770 -24.822 10.402 1.00 78.12 86 ILE A C 1
ATOM 727 O O . ILE A 1 86 ? 1.466 -25.364 9.540 1.00 78.12 86 ILE A O 1
ATOM 731 N N . ASP A 1 87 ? 1.258 -23.972 11.302 1.00 80.75 87 ASP A N 1
ATOM 732 C CA . ASP A 1 87 ? 2.626 -23.457 11.243 1.00 80.75 87 ASP A CA 1
ATOM 733 C C . ASP A 1 87 ? 3.665 -24.432 11.826 1.00 80.75 87 ASP A C 1
ATOM 735 O O . ASP A 1 87 ? 4.854 -24.322 11.531 1.00 80.75 87 ASP A O 1
ATOM 739 N N . ASP A 1 88 ? 3.229 -25.467 12.554 1.00 79.31 88 ASP A N 1
ATOM 740 C CA . ASP A 1 88 ? 4.113 -26.459 13.190 1.00 79.31 88 ASP A CA 1
ATOM 741 C C . ASP A 1 88 ? 4.892 -27.318 12.179 1.00 79.31 88 ASP A C 1
ATOM 743 O O . ASP A 1 88 ? 5.863 -27.989 12.529 1.00 79.31 88 ASP A O 1
ATOM 747 N N . ARG A 1 89 ? 4.460 -27.338 10.912 1.00 75.81 89 ARG A N 1
ATOM 748 C CA . ARG A 1 89 ? 5.109 -28.095 9.827 1.00 75.81 89 ARG A CA 1
ATOM 749 C C . ARG A 1 89 ? 5.921 -27.223 8.878 1.00 75.81 89 ARG A C 1
ATOM 751 O O . ARG A 1 89 ? 6.424 -27.734 7.874 1.00 75.81 89 ARG A O 1
ATOM 758 N N . VAL A 1 90 ? 6.040 -25.927 9.156 1.00 81.12 90 VAL A N 1
ATOM 759 C CA . VAL A 1 90 ? 6.867 -25.036 8.347 1.00 81.12 90 VAL A CA 1
ATOM 760 C C . VAL A 1 90 ? 8.328 -25.391 8.604 1.00 81.12 90 VAL A C 1
ATOM 762 O O . VAL A 1 90 ? 8.831 -25.268 9.717 1.00 81.12 90 VAL A O 1
ATOM 765 N N . VAL A 1 91 ? 9.011 -25.871 7.563 1.00 79.38 91 VAL A N 1
ATOM 766 C CA . VAL A 1 91 ? 10.450 -26.140 7.613 1.00 79.38 91 VAL A CA 1
ATOM 767 C 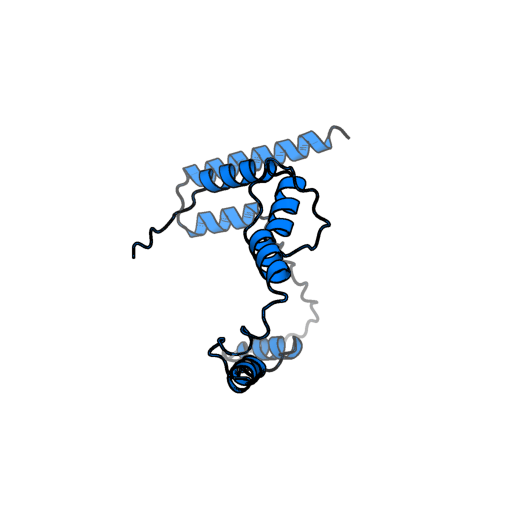C . VAL A 1 91 ? 11.161 -24.807 7.811 1.00 79.38 91 VAL A C 1
ATOM 769 O O . VAL A 1 91 ? 11.209 -23.980 6.901 1.00 79.38 91 VAL A O 1
ATOM 772 N N . THR A 1 92 ? 11.698 -24.592 9.005 1.00 78.06 92 THR A N 1
ATOM 773 C CA . THR A 1 92 ? 12.583 -23.468 9.282 1.00 78.06 92 THR A CA 1
ATOM 774 C C . THR A 1 92 ? 14.008 -23.857 8.907 1.00 78.06 92 THR A C 1
ATOM 776 O O . THR A 1 92 ? 14.436 -24.998 9.087 1.00 78.06 92 THR A O 1
ATOM 779 N N . VAL A 1 93 ? 14.745 -22.912 8.333 1.00 75.81 93 VAL A N 1
ATOM 780 C CA . VAL A 1 93 ? 16.196 -23.040 8.185 1.00 75.81 93 VAL A CA 1
ATOM 781 C C . VAL A 1 93 ? 16.861 -22.511 9.448 1.00 75.81 93 VAL A C 1
ATOM 783 O O . VAL A 1 93 ? 16.367 -21.566 10.068 1.00 75.81 93 VAL A O 1
ATOM 786 N N . GLU A 1 94 ? 17.964 -23.139 9.844 1.00 75.56 94 GLU A N 1
ATOM 787 C CA . GLU A 1 94 ? 18.790 -22.665 10.950 1.00 75.56 94 GLU A CA 1
ATOM 788 C C . GLU A 1 94 ? 19.257 -21.229 10.677 1.00 75.56 94 GLU A C 1
ATOM 790 O O . GLU A 1 94 ? 19.595 -20.866 9.547 1.00 75.56 94 GLU A O 1
ATOM 795 N N . TYR A 1 95 ? 19.241 -20.396 11.716 1.00 71.56 95 TYR A N 1
ATOM 796 C CA . TYR A 1 95 ? 19.669 -19.010 11.604 1.00 71.56 95 TYR A CA 1
ATOM 797 C C . TYR A 1 95 ? 21.186 -18.976 11.397 1.00 71.56 95 TYR A C 1
ATOM 799 O O . TYR A 1 95 ? 21.954 -19.275 12.310 1.00 71.56 95 TYR A O 1
ATOM 807 N N . LEU A 1 96 ? 21.630 -18.622 10.192 1.00 77.81 96 LEU A N 1
ATOM 808 C CA . LEU A 1 96 ? 23.051 -18.452 9.912 1.00 77.81 96 LEU A CA 1
ATOM 809 C C . LEU A 1 96 ? 23.538 -17.137 10.526 1.00 77.81 96 LEU A C 1
ATOM 811 O O . LEU A 1 96 ? 23.032 -16.058 10.215 1.00 77.81 96 LEU A O 1
ATOM 815 N N . TYR A 1 97 ? 24.548 -17.225 11.387 1.00 81.81 97 TYR A N 1
ATOM 816 C CA . TYR A 1 97 ? 25.270 -16.050 11.865 1.00 81.81 97 TYR A CA 1
ATOM 817 C C . TYR A 1 97 ? 26.110 -15.459 10.732 1.00 81.81 97 TYR A C 1
ATOM 819 O O . TYR A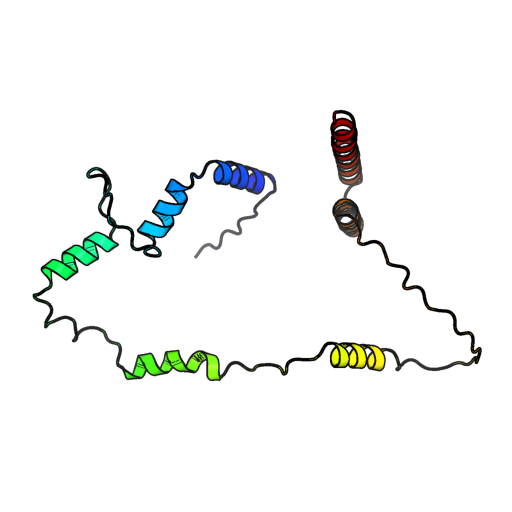 1 97 ? 26.621 -16.190 9.882 1.00 81.81 97 TYR A O 1
ATOM 827 N N . VAL A 1 98 ? 26.275 -14.134 10.735 1.00 78.12 98 VAL A N 1
ATOM 828 C CA . VAL A 1 98 ? 27.053 -13.403 9.719 1.00 78.12 98 VAL A CA 1
ATOM 829 C C . VAL A 1 98 ? 28.442 -14.022 9.535 1.00 78.12 98 VAL A C 1
ATOM 831 O O . VAL A 1 98 ? 28.879 -14.216 8.406 1.00 78.12 98 VAL A O 1
ATOM 834 N N . ASP A 1 99 ? 29.078 -14.448 10.624 1.00 81.44 99 ASP A N 1
ATOM 835 C CA . ASP A 1 99 ? 30.402 -15.077 10.602 1.00 81.44 99 ASP A CA 1
ATOM 836 C C . ASP A 1 99 ? 30.417 -16.408 9.829 1.00 81.44 99 ASP A C 1
ATOM 838 O O . ASP A 1 99 ? 31.374 -16.704 9.114 1.00 81.44 99 ASP A O 1
ATOM 842 N N . ALA A 1 100 ? 29.335 -17.191 9.902 1.00 78.44 100 ALA A N 1
ATOM 843 C CA . ALA A 1 100 ? 29.186 -18.432 9.143 1.00 78.44 100 ALA A CA 1
ATOM 844 C C . ALA A 1 100 ? 28.962 -18.163 7.644 1.00 78.44 100 ALA A C 1
ATOM 846 O O . ALA A 1 100 ? 29.438 -18.923 6.802 1.00 78.44 100 ALA A O 1
ATOM 847 N N . ILE A 1 101 ? 28.287 -17.059 7.304 1.00 79.06 101 ILE A N 1
ATOM 848 C CA . ILE A 1 101 ? 28.102 -16.609 5.916 1.00 79.06 101 ILE A CA 1
ATOM 849 C C . ILE A 1 101 ? 29.444 -16.169 5.326 1.00 79.06 101 ILE A C 1
ATOM 851 O O . ILE A 1 101 ? 29.799 -16.588 4.226 1.00 79.06 101 ILE A O 1
ATOM 855 N N . VAL A 1 102 ? 30.213 -15.365 6.067 1.00 83.62 102 VAL A N 1
ATOM 856 C CA . VAL A 1 102 ? 31.542 -14.907 5.637 1.00 83.62 102 VAL A CA 1
ATOM 857 C C . VAL A 1 102 ? 32.481 -16.098 5.450 1.00 83.62 102 VAL A C 1
ATOM 859 O O . VAL A 1 102 ? 33.123 -16.196 4.410 1.00 83.62 102 VAL A O 1
ATOM 862 N N . ALA A 1 103 ? 32.495 -17.056 6.383 1.00 80.44 103 ALA A N 1
ATOM 863 C CA . ALA A 1 103 ? 33.304 -18.269 6.257 1.00 80.44 103 ALA A CA 1
ATOM 864 C C . ALA A 1 103 ? 32.914 -19.132 5.041 1.00 80.44 103 ALA A C 1
ATOM 866 O O . ALA A 1 103 ? 33.789 -19.661 4.351 1.00 80.44 103 ALA A O 1
ATOM 867 N N . ALA A 1 104 ? 31.619 -19.255 4.737 1.00 78.81 104 ALA A N 1
ATOM 868 C CA . ALA A 1 104 ? 31.141 -19.965 3.548 1.00 78.81 104 ALA A CA 1
ATOM 869 C C . ALA A 1 104 ? 31.563 -19.273 2.239 1.00 78.81 104 ALA A C 1
ATOM 871 O O . ALA A 1 104 ? 31.903 -19.945 1.271 1.00 78.81 104 ALA A O 1
ATOM 872 N N . ILE A 1 105 ? 31.585 -17.937 2.210 1.00 77.88 105 ILE A N 1
ATOM 873 C CA . ILE A 1 105 ? 32.040 -17.168 1.042 1.00 77.88 105 ILE A CA 1
ATOM 874 C C . ILE A 1 105 ? 33.560 -17.266 0.893 1.00 77.88 105 ILE A C 1
ATOM 876 O O . ILE A 1 105 ? 34.043 -17.532 -0.202 1.00 77.88 105 ILE A O 1
ATOM 880 N N . SER A 1 106 ? 34.319 -17.105 1.979 1.00 75.38 106 SER A N 1
ATOM 881 C CA . SER A 1 106 ? 35.782 -17.205 1.950 1.00 75.38 106 SER A CA 1
ATOM 882 C C . SER A 1 106 ? 36.254 -18.601 1.540 1.00 75.38 106 SER A C 1
ATOM 884 O O . SER A 1 106 ? 37.152 -18.720 0.718 1.00 75.38 106 SER A O 1
ATOM 886 N N . SER A 1 107 ? 35.601 -19.660 2.027 1.00 68.25 107 SER A N 1
ATOM 887 C CA . SER A 1 107 ? 35.928 -21.038 1.627 1.00 68.25 107 SER A CA 1
ATOM 888 C C . SER A 1 107 ? 35.541 -21.379 0.183 1.00 68.25 107 SER A C 1
ATOM 890 O O . SER A 1 107 ? 36.139 -22.277 -0.403 1.00 68.25 107 SER A O 1
ATOM 892 N N . ALA A 1 108 ? 34.586 -20.662 -0.417 1.00 62.81 108 ALA A N 1
ATOM 893 C CA . ALA A 1 108 ? 34.216 -20.834 -1.823 1.00 62.81 108 ALA A CA 1
ATOM 894 C C . ALA A 1 108 ? 35.195 -20.154 -2.801 1.00 62.81 108 ALA A C 1
ATOM 896 O O . ALA A 1 108 ? 35.161 -20.456 -3.991 1.00 62.81 108 ALA A O 1
ATOM 897 N N . VAL A 1 109 ? 36.057 -19.251 -2.317 1.00 60.97 109 VAL A N 1
ATOM 898 C CA . VAL A 1 109 ? 37.053 -18.525 -3.129 1.00 60.97 109 VAL A CA 1
ATOM 899 C C . VAL A 1 109 ? 38.407 -19.254 -3.180 1.00 60.97 109 VAL A C 1
ATOM 901 O O . VAL A 1 109 ? 39.178 -19.028 -4.104 1.00 60.97 109 VAL A O 1
ATOM 904 N N . ASP A 1 110 ? 38.673 -20.199 -2.272 1.00 56.28 110 ASP A N 1
ATOM 905 C CA . ASP A 1 110 ? 39.959 -20.919 -2.179 1.00 56.28 110 ASP A CA 1
ATOM 906 C C . ASP A 1 110 ? 40.069 -22.173 -3.079 1.00 56.28 110 ASP A C 1
ATOM 908 O O . ASP A 1 110 ? 40.930 -23.028 -2.873 1.00 56.28 110 ASP A O 1
ATOM 912 N N . THR A 1 111 ? 39.221 -22.308 -4.103 1.00 54.22 111 THR A N 1
ATOM 913 C CA . THR A 1 111 ? 39.356 -23.374 -5.118 1.00 54.22 111 THR A CA 1
ATOM 914 C C . THR A 1 111 ? 39.524 -22.794 -6.517 1.00 54.22 111 THR A C 1
ATOM 916 O O . THR A 1 111 ? 38.647 -22.927 -7.357 1.00 54.22 111 THR A O 1
ATOM 919 N N . ASP A 1 112 ? 40.671 -22.156 -6.751 1.00 45.94 112 ASP A N 1
ATOM 920 C CA . ASP A 1 112 ? 41.345 -22.150 -8.056 1.00 45.94 112 ASP A CA 1
ATOM 921 C C . ASP A 1 112 ? 42.853 -21.862 -7.869 1.00 45.94 112 ASP A C 1
ATOM 923 O O . ASP A 1 112 ? 43.302 -20.732 -7.701 1.00 45.94 112 ASP A O 1
ATOM 927 N N . ASP A 1 113 ? 43.583 -22.971 -7.775 1.00 41.22 113 ASP A N 1
ATOM 928 C CA . ASP A 1 113 ? 44.924 -23.298 -8.285 1.00 41.22 113 ASP A CA 1
ATOM 929 C C . ASP A 1 113 ? 45.967 -22.183 -8.588 1.00 41.22 113 ASP A C 1
ATOM 931 O O . ASP A 1 113 ? 45.855 -21.418 -9.542 1.00 41.22 113 ASP A O 1
ATOM 935 N N . ASP A 1 114 ? 47.048 -22.230 -7.792 1.00 42.59 114 ASP A N 1
ATOM 936 C CA . ASP A 1 114 ? 48.480 -22.056 -8.116 1.00 42.59 114 ASP A CA 1
ATOM 937 C C . ASP A 1 114 ? 49.008 -20.799 -8.864 1.00 42.59 114 ASP A C 1
ATOM 939 O O . ASP A 1 114 ? 48.939 -20.668 -10.080 1.00 42.59 114 ASP A O 1
ATOM 943 N N . GLU A 1 115 ? 49.730 -19.920 -8.146 1.00 40.41 115 GLU A N 1
ATOM 944 C CA . GLU A 1 115 ? 51.213 -19.892 -8.133 1.00 40.41 115 GLU A CA 1
ATOM 945 C C . GLU A 1 115 ? 51.777 -18.672 -7.352 1.00 40.41 115 GLU A C 1
ATOM 947 O O . GLU A 1 115 ? 51.605 -17.511 -7.712 1.00 40.41 115 GLU A O 1
ATOM 952 N N . LYS A 1 116 ? 52.534 -18.976 -6.286 1.00 44.56 116 LYS A N 1
ATOM 953 C CA . LYS A 1 116 ? 53.681 -18.249 -5.689 1.00 44.56 116 LYS A CA 1
ATOM 954 C C . LYS A 1 116 ? 53.819 -16.727 -5.924 1.00 44.56 116 LYS A C 1
ATOM 956 O O . LYS A 1 116 ? 54.298 -16.295 -6.971 1.00 44.56 116 LYS A O 1
ATOM 961 N N . LYS A 1 117 ? 53.804 -15.971 -4.816 1.00 37.47 117 LYS A N 1
ATOM 962 C CA . LYS A 1 117 ? 55.030 -15.395 -4.211 1.00 37.47 117 LYS A CA 1
ATOM 963 C C . LYS A 1 117 ? 54.744 -14.748 -2.856 1.00 37.47 117 LYS A C 1
ATOM 965 O O . LYS A 1 117 ? 53.883 -13.887 -2.734 1.00 37.47 117 LYS A O 1
ATOM 970 N N . GLU A 1 118 ? 55.534 -15.156 -1.865 1.00 44.06 118 GLU A N 1
ATOM 971 C CA . GLU A 1 118 ? 55.739 -14.421 -0.621 1.00 44.06 118 GLU A CA 1
ATOM 972 C C . GLU A 1 118 ? 56.125 -12.972 -0.931 1.00 44.06 118 GLU A C 1
ATOM 974 O O . GLU A 1 118 ? 57.141 -12.730 -1.580 1.00 44.06 118 GLU A O 1
ATOM 979 N N . ASN A 1 119 ? 55.354 -12.026 -0.410 1.00 33.69 119 ASN A N 1
ATOM 980 C CA . ASN A 1 119 ? 55.907 -10.830 0.203 1.00 33.69 119 ASN A CA 1
ATOM 981 C C . ASN A 1 119 ? 54.975 -10.413 1.336 1.00 33.69 119 ASN A C 1
ATOM 983 O O . ASN A 1 119 ? 53.812 -10.077 1.133 1.00 33.69 119 ASN A O 1
ATOM 987 N N . LYS A 1 120 ? 55.516 -10.511 2.551 1.00 45.44 120 LYS A N 1
ATOM 988 C CA . LYS A 1 120 ? 54.986 -9.852 3.734 1.00 45.44 120 LYS A CA 1
ATOM 989 C C . LYS A 1 120 ? 55.159 -8.357 3.529 1.00 45.44 120 LYS A C 1
ATOM 991 O O . LYS A 1 120 ? 56.271 -7.878 3.700 1.00 45.44 120 LYS A O 1
ATOM 996 N N . ASP A 1 121 ? 54.074 -7.663 3.241 1.00 35.66 121 ASP A N 1
ATOM 997 C CA . ASP A 1 121 ? 53.927 -6.270 3.624 1.00 35.66 121 ASP A CA 1
ATOM 998 C C . ASP A 1 121 ? 52.524 -6.112 4.210 1.00 35.66 121 ASP A C 1
ATOM 1000 O O . ASP A 1 121 ? 51.517 -6.461 3.593 1.00 35.66 121 ASP A O 1
ATOM 1004 N N . GLU A 1 122 ? 52.486 -5.667 5.464 1.00 44.69 122 GLU A N 1
ATOM 1005 C CA . GLU A 1 122 ? 51.287 -5.235 6.176 1.00 44.69 122 GLU A CA 1
ATOM 1006 C C . GLU A 1 122 ? 50.767 -3.949 5.525 1.00 44.69 122 GLU A C 1
ATOM 1008 O O . GLU A 1 122 ? 50.867 -2.856 6.079 1.00 44.69 122 GLU A O 1
ATOM 1013 N N . GLU A 1 123 ? 50.231 -4.055 4.314 1.00 39.06 123 GLU A N 1
ATOM 1014 C CA . GLU A 1 123 ? 49.488 -2.966 3.709 1.00 39.06 123 GLU A CA 1
ATOM 1015 C C . GLU A 1 123 ? 48.041 -3.113 4.172 1.00 39.06 123 GLU A C 1
ATOM 1017 O O . GLU A 1 123 ? 47.325 -4.040 3.791 1.00 39.06 123 GLU A O 1
ATOM 1022 N N . SER A 1 124 ? 47.635 -2.226 5.087 1.00 41.78 124 SER A N 1
ATOM 1023 C CA . SER A 1 124 ? 46.231 -2.036 5.435 1.00 41.78 124 SER A CA 1
ATOM 1024 C C . SER A 1 124 ? 45.457 -1.881 4.134 1.00 41.78 124 SER A C 1
ATOM 1026 O O . SER A 1 124 ? 45.545 -0.836 3.494 1.00 41.78 124 SER A O 1
ATOM 1028 N N . MET A 1 125 ? 44.727 -2.927 3.742 1.00 38.06 125 MET A N 1
ATOM 1029 C CA . MET A 1 125 ? 43.784 -2.879 2.638 1.00 38.06 125 MET A CA 1
ATOM 1030 C C . MET A 1 125 ? 42.732 -1.851 3.043 1.00 38.06 125 MET A C 1
ATOM 1032 O O . MET A 1 125 ? 41.775 -2.155 3.757 1.00 38.06 125 MET A O 1
ATOM 1036 N N . SER A 1 126 ? 42.949 -0.592 2.659 1.00 47.41 126 SER A N 1
ATOM 1037 C CA . SER A 1 126 ? 41.893 0.398 2.658 1.00 47.41 126 SER A CA 1
ATOM 1038 C C . SER A 1 126 ? 40.822 -0.203 1.767 1.00 47.41 126 SER A C 1
ATOM 1040 O O . SER A 1 126 ? 41.027 -0.310 0.558 1.00 47.41 126 SER A O 1
ATOM 1042 N N . MET A 1 127 ? 39.723 -0.670 2.365 1.00 47.94 127 MET A N 1
ATOM 1043 C CA . MET A 1 127 ? 38.488 -0.876 1.626 1.00 47.94 127 MET A CA 1
ATOM 1044 C C . MET A 1 127 ? 38.233 0.449 0.924 1.00 47.94 127 MET A C 1
ATOM 1046 O O . MET A 1 127 ? 37.854 1.433 1.562 1.00 47.94 127 MET A O 1
ATOM 1050 N N . GLU A 1 128 ? 38.537 0.499 -0.368 1.00 54.72 128 GLU A N 1
ATOM 1051 C CA . GLU A 1 128 ? 38.106 1.579 -1.227 1.00 54.72 128 GLU A CA 1
ATOM 1052 C C . GLU A 1 128 ? 36.585 1.498 -1.166 1.00 54.72 128 GLU A C 1
ATOM 1054 O O . GLU A 1 128 ? 35.968 0.582 -1.709 1.00 54.72 128 GLU A O 1
ATOM 1059 N N . LEU A 1 129 ? 35.998 2.360 -0.330 1.00 52.78 129 LEU A N 1
ATOM 1060 C CA . LEU A 1 129 ? 34.563 2.491 -0.171 1.00 52.78 129 LEU A CA 1
ATOM 1061 C C . LEU A 1 129 ? 34.044 2.849 -1.553 1.00 52.78 129 LEU A C 1
ATOM 1063 O O . LEU A 1 129 ? 34.096 4.015 -1.938 1.00 52.78 129 LEU A O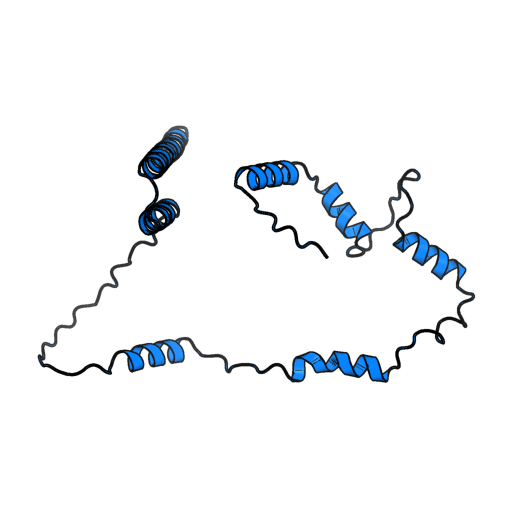 1
ATOM 1067 N N . ILE A 1 130 ? 33.604 1.844 -2.312 1.00 62.72 130 ILE A N 1
ATOM 1068 C CA . ILE A 1 130 ? 32.927 2.062 -3.581 1.00 62.72 130 ILE A CA 1
ATOM 1069 C C . ILE A 1 130 ? 31.748 2.961 -3.214 1.00 62.72 130 ILE A C 1
ATOM 1071 O O . ILE A 1 130 ? 30.885 2.524 -2.442 1.00 62.72 130 ILE A O 1
ATOM 1075 N N . PRO A 1 131 ? 31.738 4.231 -3.655 1.00 69.00 131 PRO A N 1
ATOM 1076 C CA . PRO A 1 131 ? 30.681 5.138 -3.268 1.00 69.00 131 PRO A CA 1
ATOM 1077 C C . PRO A 1 131 ? 29.373 4.511 -3.730 1.00 69.00 131 PRO A C 1
ATOM 1079 O O . PRO A 1 131 ? 29.241 4.115 -4.890 1.00 69.00 131 PRO A O 1
ATOM 1082 N N . THR A 1 132 ? 28.422 4.362 -2.806 1.00 62.62 132 THR A N 1
ATOM 1083 C CA . THR A 1 132 ? 27.080 3.907 -3.164 1.00 62.62 132 THR A CA 1
ATOM 1084 C C . THR A 1 132 ? 26.565 4.847 -4.245 1.00 62.62 132 THR A C 1
ATOM 1086 O O . THR A 1 132 ? 26.483 6.051 -3.971 1.00 62.62 132 THR A O 1
ATOM 1089 N N . PRO A 1 133 ? 26.263 4.336 -5.453 1.00 67.38 133 PRO A N 1
ATOM 1090 C CA . PRO A 1 133 ? 25.846 5.184 -6.548 1.00 67.38 133 PRO A CA 1
ATOM 1091 C C . PRO A 1 133 ? 24.604 5.938 -6.109 1.00 67.38 133 PRO A C 1
ATOM 1093 O O . PRO A 1 133 ? 23.691 5.380 -5.487 1.00 67.38 133 PRO A O 1
ATOM 1096 N N . THR A 1 134 ? 24.574 7.224 -6.425 1.00 77.38 134 THR A N 1
ATOM 1097 C CA . THR A 1 134 ? 23.369 8.018 -6.234 1.00 77.38 134 THR A CA 1
ATOM 1098 C C . THR A 1 134 ? 22.213 7.365 -6.993 1.00 77.38 134 THR A C 1
ATOM 1100 O O . THR A 1 134 ? 22.407 6.654 -7.983 1.00 77.38 134 THR A O 1
ATOM 1103 N N . THR A 1 135 ? 20.977 7.603 -6.556 1.00 75.62 135 THR A N 1
ATOM 1104 C CA . THR A 1 135 ? 19.786 7.072 -7.242 1.00 75.62 135 THR A CA 1
ATOM 1105 C C . THR A 1 135 ? 19.778 7.421 -8.735 1.00 75.62 135 THR A C 1
ATOM 1107 O O . THR A 1 135 ? 19.331 6.615 -9.550 1.00 75.62 135 THR A O 1
ATOM 1110 N N . SER A 1 136 ? 20.348 8.573 -9.104 1.00 76.62 136 SER A N 1
ATOM 1111 C CA . SER A 1 136 ? 20.536 9.002 -10.493 1.00 76.62 136 SER A CA 1
ATOM 1112 C C . SER A 1 136 ? 21.556 8.156 -11.256 1.00 76.62 136 SER A C 1
ATOM 1114 O O . SER A 1 136 ? 21.276 7.687 -12.359 1.00 76.62 136 SER A O 1
ATOM 1116 N N . GLU A 1 137 ? 22.720 7.893 -10.659 1.00 78.81 137 GLU A N 1
ATOM 1117 C CA . GLU A 1 137 ? 23.751 7.037 -11.256 1.00 78.81 137 GLU A CA 1
ATOM 1118 C C . GLU A 1 137 ? 23.255 5.598 -11.411 1.00 78.81 137 GLU A C 1
ATOM 1120 O O . GLU A 1 137 ? 23.433 4.995 -12.469 1.00 78.81 137 GLU A O 1
ATOM 1125 N N . ALA A 1 138 ? 22.543 5.069 -10.413 1.00 82.88 138 ALA A N 1
ATOM 1126 C CA . ALA A 1 138 ? 21.930 3.746 -10.488 1.00 82.88 138 ALA A CA 1
ATOM 1127 C C . ALA A 1 138 ? 20.902 3.651 -11.634 1.00 82.88 138 ALA A C 1
ATOM 1129 O O . ALA A 1 138 ? 20.915 2.687 -12.404 1.00 82.88 138 ALA A O 1
ATOM 1130 N N . LEU A 1 139 ? 20.051 4.672 -11.802 1.00 82.25 139 LEU A N 1
ATOM 1131 C CA . LEU A 1 139 ? 19.098 4.756 -12.916 1.00 82.25 139 LEU A CA 1
ATOM 1132 C C . LEU A 1 139 ? 19.803 4.863 -14.274 1.00 82.25 139 LEU A C 1
ATOM 1134 O O . LEU A 1 139 ? 19.398 4.205 -15.235 1.00 82.25 139 LEU A O 1
ATOM 1138 N N . ARG A 1 140 ? 20.884 5.641 -14.362 1.00 83.38 140 ARG A N 1
ATOM 1139 C CA . ARG A 1 140 ? 21.699 5.780 -15.575 1.00 83.38 140 ARG A CA 1
ATOM 1140 C C . ARG A 1 140 ? 22.347 4.452 -15.969 1.00 83.38 140 ARG A C 1
ATOM 1142 O O . ARG A 1 140 ? 22.212 4.041 -17.122 1.00 83.38 140 ARG A O 1
ATOM 1149 N N . HIS A 1 141 ? 22.972 3.750 -15.025 1.00 83.56 141 HIS A N 1
ATOM 1150 C CA . HIS A 1 141 ? 23.555 2.426 -15.259 1.00 83.56 141 HIS A CA 1
ATOM 1151 C C . HIS A 1 141 ? 22.500 1.404 -15.692 1.00 83.56 141 HIS A C 1
ATOM 1153 O O . HIS A 1 141 ? 22.708 0.648 -16.644 1.00 83.56 141 HIS A O 1
ATOM 1159 N N . PHE A 1 142 ? 21.328 1.427 -15.056 1.00 86.38 142 PHE A N 1
ATOM 1160 C CA . PHE A 1 142 ? 20.212 0.563 -15.423 1.00 86.38 142 PHE A CA 1
ATOM 1161 C C . PHE A 1 142 ? 19.740 0.805 -16.865 1.00 86.38 142 PHE A C 1
ATOM 1163 O O . PHE A 1 142 ? 19.576 -0.146 -17.631 1.00 86.38 142 PHE A O 1
ATOM 1170 N N . LEU A 1 143 ? 19.575 2.063 -17.278 1.00 85.31 143 LEU A N 1
ATOM 1171 C CA . LEU A 1 143 ? 19.141 2.399 -18.637 1.00 85.31 143 LEU A CA 1
ATOM 1172 C C . LEU A 1 143 ? 20.212 2.086 -19.690 1.00 85.31 143 LEU A C 1
ATOM 1174 O O . LEU A 1 143 ? 19.880 1.606 -20.777 1.00 85.31 143 LEU A O 1
ATOM 1178 N N . GLN A 1 144 ? 21.490 2.287 -19.370 1.00 84.62 144 GLN A N 1
ATOM 1179 C CA . GLN A 1 144 ? 22.605 1.920 -20.248 1.00 84.62 144 GLN A CA 1
ATOM 1180 C C . GLN A 1 144 ?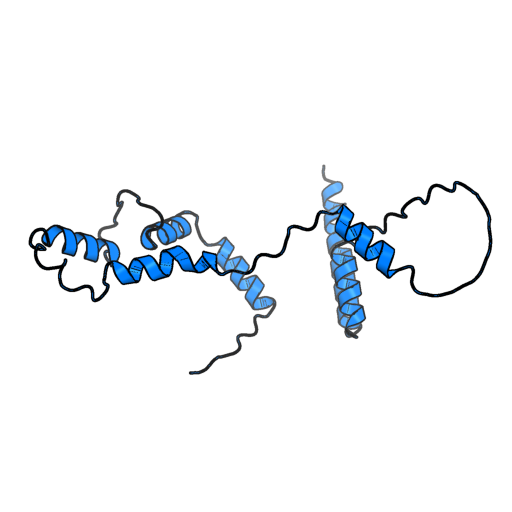 22.689 0.402 -20.461 1.00 84.62 144 GLN A C 1
ATOM 1182 O O . GLN A 1 144 ? 22.889 -0.042 -21.589 1.00 84.62 144 GLN A O 1
ATOM 1187 N N . SER A 1 145 ? 22.433 -0.398 -19.419 1.00 86.56 145 SER A N 1
ATOM 1188 C CA . SER A 1 145 ? 22.438 -1.868 -19.512 1.00 86.56 145 SER A CA 1
ATOM 1189 C C . SER A 1 145 ? 21.362 -2.440 -20.448 1.00 86.56 145 SER A C 1
ATOM 1191 O O . SER A 1 145 ? 21.489 -3.562 -20.932 1.00 86.56 145 SER A O 1
ATOM 1193 N N . ARG A 1 146 ? 20.304 -1.668 -20.737 1.00 84.88 146 ARG A N 1
ATOM 1194 C CA . ARG A 1 146 ? 19.148 -2.097 -21.543 1.00 84.88 146 ARG A CA 1
ATOM 1195 C C . ARG A 1 146 ? 19.149 -1.587 -22.984 1.00 84.88 146 ARG A C 1
ATOM 1197 O O . ARG A 1 146 ? 18.124 -1.679 -23.654 1.00 84.88 146 ARG A O 1
ATOM 1204 N N . ASN A 1 147 ? 20.282 -1.075 -23.469 1.00 82.56 147 ASN A N 1
ATOM 1205 C CA . ASN A 1 147 ? 20.426 -0.551 -24.833 1.00 82.56 147 ASN A CA 1
ATOM 1206 C C . ASN A 1 147 ? 19.376 0.533 -25.164 1.00 82.56 147 ASN A C 1
ATOM 1208 O O . ASN A 1 147 ? 18.742 0.534 -26.222 1.00 82.56 147 ASN A O 1
ATOM 1212 N N . THR A 1 148 ? 19.139 1.425 -24.200 1.00 85.69 148 THR A N 1
ATOM 1213 C CA . THR A 1 148 ? 18.110 2.466 -24.286 1.00 85.69 148 THR A CA 1
ATOM 1214 C C . THR A 1 148 ? 18.481 3.514 -25.351 1.00 85.69 148 THR A C 1
ATOM 1216 O O . THR A 1 148 ? 19.649 3.892 -25.443 1.00 85.69 148 THR A O 1
ATOM 1219 N N . PRO A 1 149 ? 17.516 4.039 -26.137 1.00 88.94 149 PRO A N 1
ATOM 1220 C CA . PRO A 1 149 ? 17.785 5.074 -27.133 1.00 88.94 149 PRO A CA 1
ATOM 1221 C C . PRO A 1 149 ? 18.442 6.320 -26.529 1.00 88.94 149 PRO A C 1
ATOM 1223 O O . PRO A 1 149 ? 17.982 6.828 -25.505 1.00 88.94 149 PRO A O 1
ATOM 1226 N N . GLN A 1 150 ? 19.440 6.871 -27.227 1.00 83.00 150 GLN A N 1
ATOM 1227 C CA . GLN A 1 150 ? 20.231 8.023 -26.770 1.00 83.00 150 GLN A CA 1
ATOM 1228 C C . GLN A 1 150 ? 19.367 9.218 -26.340 1.00 83.00 150 GLN A C 1
ATOM 1230 O O . GLN A 1 150 ? 19.601 9.807 -25.292 1.00 83.00 150 GLN A O 1
ATOM 1235 N N . ARG A 1 151 ? 18.271 9.479 -27.064 1.00 87.62 151 ARG A N 1
ATOM 1236 C CA . ARG A 1 151 ? 17.299 10.535 -26.738 1.00 87.62 151 ARG A CA 1
ATOM 1237 C C . ARG A 1 151 ? 16.758 10.448 -25.304 1.00 87.62 151 ARG A C 1
ATOM 1239 O O . ARG A 1 151 ? 16.424 11.473 -24.724 1.00 87.62 151 ARG A O 1
ATOM 1246 N N . VAL A 1 152 ? 16.603 9.248 -24.747 1.00 85.44 152 VAL A N 1
ATOM 1247 C CA . VAL A 1 152 ? 16.107 9.061 -23.373 1.00 85.44 152 VAL A CA 1
ATOM 1248 C C . VAL A 1 152 ? 17.209 9.370 -22.358 1.00 85.44 152 VAL A C 1
ATOM 1250 O O . VAL A 1 152 ? 16.929 9.986 -21.334 1.00 85.44 152 VAL A O 1
ATOM 1253 N N . LEU A 1 153 ? 18.458 9.007 -22.664 1.00 84.62 153 LEU A N 1
ATOM 1254 C CA . LEU A 1 153 ? 19.623 9.346 -21.841 1.00 84.62 153 LEU A CA 1
ATOM 1255 C C . LEU A 1 153 ? 19.871 10.861 -21.818 1.00 84.62 153 LEU A C 1
ATOM 1257 O O . LEU A 1 153 ? 20.167 11.413 -20.761 1.00 84.62 153 LEU A O 1
ATOM 1261 N N . ASP A 1 154 ? 19.670 11.538 -22.949 1.00 87.56 154 ASP A N 1
ATOM 1262 C CA . ASP A 1 154 ? 19.800 12.995 -23.047 1.00 87.56 154 ASP A CA 1
ATOM 1263 C C . ASP A 1 154 ? 18.733 13.705 -22.195 1.00 87.56 154 ASP A C 1
ATOM 1265 O O . ASP A 1 154 ? 19.034 14.645 -21.463 1.00 87.56 154 ASP A O 1
ATOM 1269 N N . ARG A 1 155 ? 17.488 13.203 -22.203 1.00 87.38 155 ARG A N 1
ATOM 1270 C CA . ARG A 1 155 ? 16.414 13.724 -21.338 1.00 87.38 155 ARG A CA 1
ATOM 1271 C C . ARG A 1 155 ? 16.674 13.480 -19.857 1.00 87.38 155 ARG A C 1
ATOM 1273 O O . ARG A 1 155 ? 16.354 14.343 -19.047 1.00 87.38 155 ARG A O 1
ATOM 1280 N N . LEU A 1 156 ? 17.257 12.338 -19.497 1.00 86.69 156 LEU A N 1
ATOM 1281 C CA . LEU A 1 156 ? 17.670 12.087 -18.117 1.00 86.69 156 LEU A CA 1
ATOM 1282 C C . LEU A 1 156 ? 18.735 13.102 -17.676 1.00 86.69 156 LEU A C 1
ATOM 1284 O O . LEU A 1 156 ? 18.623 13.660 -16.590 1.00 86.69 156 LEU A O 1
ATOM 1288 N N . ALA A 1 157 ? 19.715 13.396 -18.536 1.00 84.62 157 ALA A N 1
ATOM 1289 C CA . ALA A 1 157 ? 20.746 14.391 -18.251 1.00 84.62 157 ALA A CA 1
ATOM 1290 C C . ALA A 1 157 ? 20.171 15.813 -18.090 1.00 84.62 157 ALA A C 1
ATOM 1292 O O . ALA A 1 157 ? 20.601 16.552 -17.208 1.00 84.62 157 ALA A O 1
ATOM 1293 N N . GLU A 1 158 ? 19.168 16.192 -18.889 1.00 87.44 158 GLU A N 1
ATOM 1294 C CA . GLU A 1 158 ? 18.449 17.465 -18.716 1.00 87.44 158 GLU A CA 1
ATOM 1295 C C . GLU A 1 158 ? 17.735 17.545 -17.356 1.00 87.44 158 GLU A C 1
ATOM 1297 O O . GLU A 1 158 ? 17.788 18.577 -16.686 1.00 87.44 158 GLU A O 1
ATOM 1302 N N . VAL A 1 159 ? 17.097 16.453 -16.923 1.00 85.69 159 VAL A N 1
ATOM 1303 C CA . VAL A 1 159 ? 16.422 16.374 -15.618 1.00 85.69 159 VAL A CA 1
ATOM 1304 C C . VAL A 1 159 ? 17.431 16.441 -14.470 1.00 85.69 159 VAL A C 1
ATOM 1306 O O . VAL A 1 159 ? 17.198 17.167 -13.507 1.00 85.69 159 VAL A O 1
ATOM 1309 N N . GLU A 1 160 ? 18.572 15.758 -14.578 1.00 85.25 160 GLU A N 1
ATOM 1310 C CA . GLU A 1 160 ? 19.662 15.830 -13.594 1.00 85.25 160 GLU A CA 1
ATOM 1311 C C . GLU A 1 160 ? 20.213 17.253 -13.446 1.00 85.25 160 GLU A C 1
ATOM 1313 O O . GLU A 1 160 ? 20.408 17.735 -12.329 1.00 85.25 160 GLU A O 1
ATOM 1318 N N . LEU A 1 161 ? 20.423 17.954 -14.564 1.00 85.31 161 LEU A N 1
ATOM 1319 C CA . LEU A 1 161 ? 20.854 19.353 -14.554 1.00 85.31 161 LEU A CA 1
ATOM 1320 C C . LEU A 1 161 ? 19.810 20.259 -13.897 1.00 85.31 161 LEU A C 1
ATOM 1322 O O . LEU A 1 161 ? 20.172 21.118 -13.097 1.00 85.31 161 LEU A O 1
ATOM 1326 N N . HIS A 1 162 ? 18.528 20.044 -14.190 1.00 84.25 162 HIS A N 1
ATOM 1327 C CA . HIS A 1 162 ? 17.444 20.827 -13.604 1.00 84.25 162 HIS A CA 1
ATOM 1328 C C . HIS A 1 162 ? 17.294 20.592 -12.093 1.00 84.25 162 HIS A C 1
ATOM 1330 O O . HIS A 1 162 ? 17.119 21.541 -11.333 1.00 84.25 162 HIS A O 1
ATOM 1336 N N . ILE A 1 163 ? 17.409 19.342 -11.641 1.00 82.31 163 ILE A N 1
ATOM 1337 C CA . ILE A 1 163 ? 17.381 18.988 -10.216 1.00 82.31 163 ILE A CA 1
ATOM 1338 C C . ILE A 1 163 ? 18.564 19.632 -9.489 1.00 82.31 163 ILE A C 1
ATOM 1340 O O . ILE A 1 163 ? 18.375 20.257 -8.446 1.00 82.31 163 ILE A O 1
ATOM 1344 N N . ASN A 1 164 ? 19.769 19.549 -10.060 1.00 80.75 164 ASN A N 1
ATOM 1345 C CA . ASN A 1 164 ? 20.945 20.204 -9.495 1.00 80.75 164 ASN A CA 1
ATOM 1346 C C . ASN A 1 164 ? 20.750 21.724 -9.399 1.00 80.75 164 ASN A C 1
ATOM 1348 O O . ASN A 1 164 ? 20.996 22.299 -8.341 1.00 80.75 164 ASN A O 1
ATOM 1352 N N . ASP A 1 165 ? 20.245 22.371 -10.450 1.00 84.19 165 ASP A N 1
ATOM 1353 C CA . ASP A 1 165 ? 19.960 23.810 -10.445 1.00 84.19 165 ASP A CA 1
ATOM 1354 C C . ASP A 1 165 ? 18.947 24.203 -9.353 1.00 84.19 165 ASP A C 1
ATOM 1356 O O . ASP A 1 165 ? 19.190 25.135 -8.582 1.00 84.19 165 ASP A O 1
ATOM 1360 N N . MET A 1 166 ? 17.865 23.436 -9.175 1.00 76.94 166 MET A N 1
ATOM 1361 C CA . MET A 1 166 ? 16.921 23.643 -8.067 1.00 76.94 166 MET A CA 1
ATOM 1362 C C . MET A 1 166 ? 17.581 23.506 -6.686 1.00 76.94 166 MET A C 1
ATOM 1364 O O . MET A 1 166 ? 17.299 24.296 -5.785 1.00 76.94 166 MET A O 1
ATOM 1368 N N . HIS A 1 167 ? 18.482 22.541 -6.495 1.00 68.56 167 HIS A N 1
ATOM 1369 C CA . HIS A 1 167 ? 19.191 22.377 -5.223 1.00 68.56 167 HIS A CA 1
ATOM 1370 C C . HIS A 1 167 ? 20.209 23.498 -4.949 1.00 68.56 167 HIS A C 1
ATOM 1372 O O . HIS A 1 167 ? 20.352 23.925 -3.800 1.00 68.56 167 HIS A O 1
ATOM 1378 N N . PHE A 1 168 ? 20.894 24.016 -5.973 1.00 65.56 168 PHE A N 1
ATOM 1379 C CA . PHE A 1 168 ? 21.866 25.106 -5.812 1.00 65.56 168 PHE A CA 1
ATOM 1380 C C . PHE A 1 168 ? 21.218 26.491 -5.683 1.00 65.56 168 PHE A C 1
ATOM 1382 O O . PHE A 1 168 ? 21.775 27.358 -5.006 1.00 65.56 168 PHE A O 1
ATOM 1389 N N . THR A 1 169 ? 20.049 26.709 -6.289 1.00 62.69 169 THR A N 1
ATOM 1390 C CA . THR A 1 169 ? 19.270 27.948 -6.132 1.00 62.69 169 THR A CA 1
ATOM 1391 C C . THR A 1 169 ? 18.636 28.045 -4.742 1.00 62.69 169 THR A C 1
ATOM 1393 O O . THR A 1 169 ? 18.689 29.113 -4.135 1.00 62.69 169 THR A O 1
ATOM 1396 N N . ASN A 1 170 ? 18.140 26.936 -4.180 1.00 57.47 170 ASN A N 1
ATOM 1397 C CA . ASN A 1 170 ? 17.580 26.922 -2.821 1.00 57.47 170 ASN A CA 1
ATOM 1398 C C . ASN A 1 170 ? 18.632 27.178 -1.729 1.00 57.47 170 ASN A C 1
ATOM 1400 O O . ASN A 1 170 ? 18.336 27.818 -0.728 1.00 57.47 170 ASN A O 1
ATOM 1404 N N . LYS A 1 171 ? 19.885 26.752 -1.937 1.00 54.09 171 LYS A N 1
ATOM 1405 C CA . LYS A 1 171 ? 20.981 26.930 -0.966 1.00 54.09 171 LYS A CA 1
ATOM 1406 C C . LYS A 1 171 ? 21.560 28.356 -0.914 1.00 54.09 171 LYS A C 1
ATOM 1408 O O . LYS A 1 171 ? 22.397 28.636 -0.067 1.00 54.09 171 LYS A O 1
ATOM 1413 N N . LYS A 1 172 ? 21.167 29.247 -1.834 1.00 53.56 172 LYS A N 1
ATOM 1414 C CA . LYS A 1 172 ? 21.591 30.664 -1.865 1.00 53.56 172 LYS A CA 1
ATOM 1415 C C . LYS A 1 172 ? 20.605 31.623 -1.184 1.00 53.56 172 LYS A C 1
ATOM 1417 O O . LYS A 1 172 ? 20.917 32.805 -1.087 1.00 53.56 172 LYS A O 1
ATOM 1422 N N . ASN A 1 173 ? 19.441 31.129 -0.758 1.00 50.06 173 ASN A N 1
ATOM 1423 C CA . ASN A 1 173 ? 18.370 31.930 -0.158 1.00 50.06 173 ASN A CA 1
ATOM 1424 C C . ASN A 1 173 ? 18.177 31.675 1.354 1.00 50.06 173 ASN A C 1
ATOM 1426 O O . ASN A 1 173 ? 17.197 32.160 1.917 1.00 50.06 173 ASN A O 1
ATOM 1430 N N . GLU A 1 174 ? 19.101 30.953 1.996 1.00 42.97 174 GLU A N 1
ATOM 1431 C CA . GLU A 1 174 ? 19.294 30.922 3.459 1.00 42.97 174 GLU A CA 1
ATOM 1432 C C . GLU A 1 174 ? 20.519 31.761 3.840 1.00 42.97 174 GLU A C 1
ATOM 1434 O O . GLU A 1 174 ? 20.464 32.426 4.899 1.00 42.97 174 GLU A O 1
#

pLDDT: mean 70.3, std 16.25, range [33.69, 95.25]